Protein AF-A0A1H7APY5-F1 (afdb_monomer)

Secondary structure (DSSP, 8-state):
-EEEEEEEEEEESS-HHHHHHHHH-TTTHHHH-TTEEEEEEEE-SSS-TT-EEEEEEEETTEEEEEEEEEEEEETTTEEEEEEEETTEEEEEEEEEEEETTEEEEEEEEEEEESS--HHHHHHHHHHHHHHHHHHHHHHHHHHHHHHHHHH-----

pLDDT: mean 92.63, std 9.64, range [36.88, 98.88]

Solvent-accessible surface area (backbone atoms only — not comparable to full-atom values): 8312 Å² total; per-residue (Å²): 100,53,69,53,72,43,69,28,68,46,80,28,74,28,53,44,64,49,48,37,49,61,79,47,36,63,91,51,36,44,80,50,28,81,48,35,73,43,72,44,83,73,39,78,70,90,75,45,66,66,23,28,32,38,40,30,32,59,55,96,92,39,80,50,74,45,53,35,32,31,71,43,72,46,86,61,38,34,39,32,38,35,34,64,57,97,72,28,42,34,41,41,35,43,40,46,42,79,49,97,79,19,18,37,41,34,40,43,37,35,43,40,23,66,81,61,52,75,67,54,52,52,49,43,74,76,42,41,69,61,50,49,54,50,52,32,47,52,50,38,52,44,50,55,28,51,34,53,58,39,53,54,70,80,80,129

Nearest PDB structures (foldseek):
  2rez-assembly1_A  TM=8.154E-01  e=1.401E-09  Streptomyces glaucescens
  2res-assembly1_A  TM=8.331E-01  e=1.258E-08  Streptomyces glaucescens
  3tvr-assembly1_A  TM=7.370E-01  e=1.692E-08  Streptomyces coelicolor
  3tl1-assembly2_B  TM=7.335E-01  e=1.349E-07  Streptomyces coelicolor
  2kf2-assembly1_A  TM=7.412E-01  e=7.102E-07  Streptomyces coelicolor A3(2)

Radius of gyration: 15.99 Å; Cα contacts (8 Å, |Δi|>4): 310; chains: 1; bounding box: 38×30×41 Å

Structure (mmCIF, N/CA/C/O backbone):
data_AF-A0A1H7APY5-F1
#
_entry.id   AF-A0A1H7APY5-F1
#
loop_
_atom_site.group_PDB
_atom_site.id
_atom_site.type_symbol
_atom_site.label_atom_id
_atom_site.label_alt_id
_atom_site.label_comp_id
_atom_site.label_asym_id
_atom_site.label_entity_id
_atom_site.label_seq_id
_atom_site.pdbx_PDB_ins_code
_atom_site.Cartn_x
_atom_site.Cartn_y
_atom_site.Cartn_z
_atom_site.occupancy
_atom_site.B_iso_or_equiv
_atom_site.auth_seq_id
_atom_site.auth_comp_id
_atom_site.auth_asym_id
_atom_site.auth_atom_id
_atom_site.pdbx_PDB_model_num
ATOM 1 N N . MET A 1 1 ? 11.100 -14.121 -18.302 1.00 70.75 1 MET A N 1
ATOM 2 C CA . MET A 1 1 ? 10.363 -13.583 -17.157 1.00 70.75 1 MET A CA 1
ATOM 3 C C . MET A 1 1 ? 11.184 -13.749 -15.893 1.00 70.75 1 MET A C 1
ATOM 5 O O . MET A 1 1 ? 11.767 -14.810 -15.687 1.00 70.75 1 MET A O 1
ATOM 9 N N . VAL A 1 2 ? 11.287 -12.687 -15.107 1.00 81.69 2 VAL A N 1
ATOM 10 C CA . VAL A 1 2 ? 11.700 -12.727 -13.699 1.00 81.69 2 VAL A CA 1
ATOM 11 C C . VAL A 1 2 ? 10.634 -11.982 -12.916 1.00 81.69 2 VAL A C 1
ATOM 13 O O . VAL A 1 2 ? 10.023 -11.064 -13.457 1.00 81.69 2 VAL A O 1
ATOM 16 N N . GLY A 1 3 ? 10.401 -12.376 -11.674 1.00 82.75 3 GLY A N 1
ATOM 17 C CA . GLY A 1 3 ? 9.423 -11.700 -10.845 1.00 82.75 3 GLY A CA 1
ATOM 18 C C . GLY A 1 3 ? 9.452 -12.199 -9.416 1.00 82.75 3 GLY A C 1
ATOM 19 O O . GLY A 1 3 ? 10.043 -13.242 -9.115 1.00 82.75 3 GLY A O 1
ATOM 20 N N . HIS A 1 4 ? 8.819 -11.430 -8.547 1.00 86.75 4 HIS A N 1
ATOM 21 C CA . HIS A 1 4 ? 8.525 -11.835 -7.184 1.00 86.75 4 HIS A CA 1
ATOM 22 C C . HIS A 1 4 ? 7.175 -11.332 -6.753 1.00 86.75 4 HIS A C 1
ATOM 24 O O . HIS A 1 4 ? 6.730 -10.276 -7.190 1.00 86.75 4 HIS A O 1
ATOM 30 N N . SER A 1 5 ? 6.611 -12.060 -5.803 1.00 92.62 5 SER A N 1
ATOM 31 C CA . SER A 1 5 ? 5.542 -11.576 -4.961 1.00 92.62 5 SER A CA 1
ATOM 32 C C . SER A 1 5 ? 5.985 -11.546 -3.505 1.00 92.62 5 SER A C 1
ATOM 34 O O . SER A 1 5 ? 6.829 -12.334 -3.061 1.00 92.62 5 SER A O 1
ATOM 36 N N . VAL A 1 6 ? 5.432 -10.602 -2.758 1.00 95.56 6 VAL A N 1
ATOM 37 C CA . VAL A 1 6 ? 5.562 -10.514 -1.308 1.00 95.56 6 VAL A CA 1
ATOM 38 C C . VAL A 1 6 ? 4.195 -10.238 -0.705 1.00 95.56 6 VAL A C 1
ATOM 40 O O . VAL A 1 6 ? 3.358 -9.575 -1.307 1.00 95.56 6 VAL A O 1
ATOM 43 N N . ARG A 1 7 ? 4.003 -10.744 0.511 1.00 97.25 7 ARG A N 1
ATOM 44 C CA . ARG A 1 7 ? 2.802 -10.530 1.309 1.00 97.25 7 ARG A CA 1
ATOM 45 C C . ARG A 1 7 ? 3.174 -9.924 2.654 1.00 97.25 7 ARG A C 1
ATOM 47 O O . ARG A 1 7 ? 4.076 -10.436 3.340 1.00 97.25 7 ARG A O 1
ATOM 54 N N . ALA A 1 8 ? 2.455 -8.879 3.030 1.00 98.31 8 ALA A N 1
ATOM 55 C CA . ALA A 1 8 ? 2.422 -8.316 4.370 1.00 98.31 8 ALA A CA 1
ATOM 56 C C . ALA A 1 8 ? 0.975 -8.310 4.877 1.00 98.31 8 ALA A C 1
ATOM 58 O O . ALA A 1 8 ? 0.033 -8.275 4.092 1.00 98.31 8 ALA A O 1
ATOM 59 N N . GLU A 1 9 ? 0.798 -8.389 6.188 1.00 98.50 9 GLU A N 1
ATOM 60 C CA . GLU A 1 9 ? -0.521 -8.349 6.811 1.00 98.50 9 GLU A CA 1
ATOM 61 C C . GLU A 1 9 ? -0.425 -7.732 8.200 1.00 98.50 9 GLU A C 1
ATOM 63 O O . GLU A 1 9 ? 0.628 -7.809 8.844 1.00 98.50 9 GLU A O 1
ATOM 68 N N . ARG A 1 10 ? -1.525 -7.128 8.646 1.00 98.50 10 ARG A N 1
ATOM 69 C CA . ARG A 1 10 ? -1.644 -6.485 9.951 1.00 98.50 10 ARG A CA 1
ATOM 70 C C . ARG A 1 10 ? -3.087 -6.569 10.442 1.00 98.50 10 ARG A C 1
ATOM 72 O O . ARG A 1 10 ? -4.017 -6.449 9.655 1.00 98.50 10 ARG A O 1
ATOM 79 N N . GLU A 1 11 ? -3.262 -6.772 11.740 1.00 98.56 11 GLU A N 1
ATOM 80 C CA . GLU A 1 11 ? -4.544 -6.563 12.421 1.00 98.56 11 GLU A CA 1
ATOM 81 C C . GLU A 1 11 ? -4.576 -5.138 12.970 1.00 98.56 11 GLU A C 1
ATOM 83 O O . GLU A 1 11 ? -3.597 -4.698 13.582 1.00 98.56 11 GLU A O 1
ATOM 88 N N . ILE A 1 12 ? -5.678 -4.442 12.715 1.00 98.50 12 ILE A N 1
ATOM 89 C CA . ILE A 1 12 ? -5.912 -3.041 13.049 1.00 98.50 12 ILE A CA 1
ATOM 90 C C . ILE A 1 12 ? -7.140 -2.978 13.951 1.00 98.50 12 ILE A C 1
ATOM 92 O O . ILE A 1 12 ? -8.186 -3.527 13.597 1.00 98.50 12 ILE A O 1
ATOM 96 N N . ALA A 1 13 ? -7.031 -2.296 15.088 1.00 97.88 13 ALA A N 1
ATOM 97 C CA . ALA A 1 13 ? -8.132 -2.099 16.032 1.00 97.88 13 ALA A CA 1
ATOM 98 C C . ALA A 1 13 ? -9.093 -0.982 15.570 1.00 97.88 13 ALA A C 1
ATOM 100 O O . ALA A 1 13 ? -9.328 -0.011 16.285 1.00 97.88 13 ALA A O 1
ATOM 101 N N . ALA A 1 14 ? -9.615 -1.111 14.348 1.00 97.62 14 ALA A N 1
ATOM 102 C CA . ALA A 1 14 ? -10.587 -0.208 13.740 1.00 97.62 14 ALA A CA 1
ATOM 103 C C . ALA A 1 14 ? -11.528 -0.976 12.797 1.00 97.62 14 ALA A C 1
ATOM 105 O O . ALA A 1 14 ? -11.158 -2.020 12.241 1.00 97.62 14 ALA A O 1
ATOM 106 N N . ASP A 1 15 ? -12.733 -0.440 12.605 1.00 97.56 15 ASP A N 1
ATOM 107 C CA . ASP A 1 15 ? -13.731 -0.999 11.691 1.00 97.56 15 ASP A CA 1
ATOM 108 C C . ASP A 1 15 ? -13.249 -0.962 10.233 1.00 97.56 15 ASP A C 1
ATOM 110 O O . ASP A 1 15 ? -12.406 -0.144 9.844 1.00 97.56 15 ASP A O 1
ATOM 114 N N . VAL A 1 16 ? -13.791 -1.862 9.410 1.00 98.19 16 VAL A N 1
ATOM 115 C CA . VAL A 1 16 ? -13.329 -2.059 8.029 1.00 98.19 16 VAL A CA 1
ATOM 116 C C . VAL A 1 16 ? -13.529 -0.811 7.174 1.00 98.19 16 VAL A C 1
ATOM 118 O O . VAL A 1 16 ? -12.682 -0.502 6.339 1.00 98.19 16 VAL A O 1
ATOM 121 N N . GLU A 1 17 ? -14.592 -0.049 7.426 1.00 98.00 17 GLU A N 1
ATOM 122 C CA . GLU A 1 17 ? -14.877 1.222 6.766 1.00 98.00 17 GLU A CA 1
ATOM 123 C C . GLU A 1 17 ? -13.786 2.256 7.057 1.00 98.00 17 GLU A C 1
ATOM 125 O O . GLU A 1 17 ? -13.306 2.917 6.138 1.00 98.00 17 GLU A O 1
ATOM 130 N N . ARG A 1 18 ? -13.316 2.338 8.307 1.00 97.81 18 ARG A N 1
ATOM 131 C CA . ARG A 1 18 ? -12.259 3.279 8.690 1.00 97.81 18 ARG A CA 1
ATOM 132 C C . ARG A 1 18 ? -10.927 2.915 8.044 1.00 97.81 18 ARG A C 1
ATOM 134 O O . ARG A 1 18 ? -10.223 3.785 7.537 1.00 97.81 18 ARG A O 1
ATOM 141 N N . VAL A 1 19 ? -10.575 1.629 8.041 1.00 98.50 19 VAL A N 1
ATOM 142 C CA . VAL A 1 19 ? -9.356 1.160 7.364 1.00 98.50 19 VAL A CA 1
ATOM 143 C C . VAL A 1 19 ? -9.446 1.422 5.861 1.00 98.50 19 VAL A C 1
ATOM 145 O O . VAL A 1 19 ? -8.469 1.868 5.262 1.00 98.50 19 VAL A O 1
ATOM 148 N N . TRP A 1 20 ? -10.616 1.191 5.262 1.00 98.62 20 TRP A N 1
ATOM 149 C CA . TRP A 1 20 ? -10.876 1.458 3.851 1.00 98.62 20 TRP A CA 1
ATOM 150 C C . TRP A 1 20 ? -10.679 2.930 3.482 1.00 98.62 20 TRP A C 1
ATOM 152 O O . TRP A 1 20 ? -9.980 3.222 2.512 1.00 98.62 20 TRP A O 1
ATOM 162 N N . GLU A 1 21 ? -11.241 3.853 4.264 1.00 98.12 21 GLU A N 1
ATOM 163 C CA . GLU A 1 21 ? -11.044 5.296 4.081 1.00 98.12 21 GLU A CA 1
ATOM 164 C C . GLU A 1 21 ? -9.557 5.658 4.076 1.00 98.12 21 GLU A C 1
ATOM 166 O O . GLU A 1 21 ? -9.084 6.294 3.140 1.00 98.12 21 GLU A O 1
ATOM 171 N N . VAL A 1 22 ? -8.792 5.180 5.064 1.00 98.19 22 VAL A N 1
ATOM 172 C CA . VAL A 1 22 ? -7.356 5.490 5.173 1.00 98.19 22 VAL A CA 1
ATOM 173 C C . VAL A 1 22 ? -6.564 5.005 3.956 1.00 98.19 22 VAL A C 1
ATOM 175 O O . VAL A 1 22 ? -5.693 5.724 3.476 1.00 98.19 22 VAL A O 1
ATOM 178 N N . ILE A 1 23 ? -6.832 3.798 3.446 1.00 98.06 23 ILE A N 1
ATOM 179 C CA . ILE A 1 23 ? -6.054 3.248 2.319 1.00 98.06 23 ILE A CA 1
ATOM 180 C C . ILE A 1 23 ? -6.495 3.773 0.947 1.00 98.06 23 ILE A C 1
ATOM 182 O O . ILE A 1 23 ? -5.785 3.556 -0.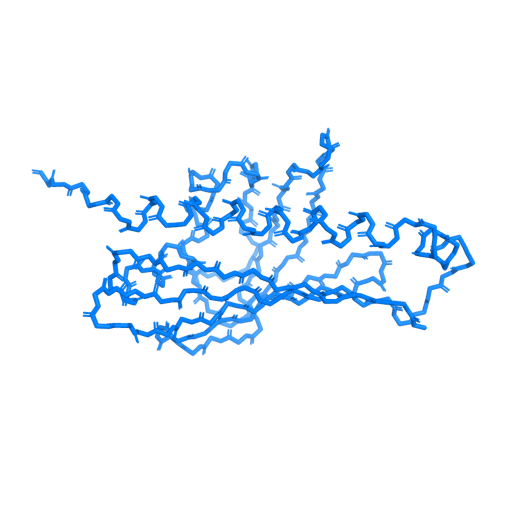036 1.00 98.06 23 ILE A O 1
ATOM 186 N N . THR A 1 24 ? -7.661 4.417 0.863 1.00 98.31 24 THR A N 1
ATOM 187 C CA . THR A 1 24 ? -8.205 4.971 -0.388 1.00 98.31 24 THR A CA 1
ATOM 188 C C . THR A 1 24 ? -8.147 6.497 -0.455 1.00 98.31 24 THR A C 1
ATOM 190 O O . THR A 1 24 ? -8.328 7.064 -1.533 1.00 98.31 24 THR A O 1
ATOM 193 N N . ASP A 1 25 ? -7.809 7.177 0.642 1.00 97.00 25 ASP A N 1
ATOM 194 C CA . ASP A 1 25 ? -7.548 8.615 0.656 1.00 97.00 25 ASP A CA 1
ATOM 195 C C . ASP A 1 25 ? -6.154 8.937 0.087 1.00 97.00 25 ASP A C 1
ATOM 197 O O . ASP A 1 25 ? -5.152 9.053 0.797 1.00 97.00 25 ASP A O 1
ATOM 201 N N . LEU A 1 26 ? -6.089 9.076 -1.240 1.00 95.62 26 LEU A N 1
ATOM 202 C CA . LEU A 1 26 ? -4.857 9.438 -1.951 1.00 95.62 26 LEU A CA 1
ATOM 203 C C . LEU A 1 26 ? -4.335 10.824 -1.562 1.00 95.62 26 LEU A C 1
ATOM 205 O O . LEU A 1 26 ? -3.126 11.047 -1.612 1.00 95.62 26 LEU A O 1
ATOM 209 N N . ASP A 1 27 ? -5.224 11.751 -1.203 1.00 92.12 27 ASP A N 1
ATOM 210 C CA . ASP A 1 27 ? -4.847 13.139 -0.937 1.00 92.12 27 ASP A CA 1
ATOM 211 C C . ASP A 1 27 ? -4.190 13.266 0.449 1.00 92.12 27 ASP A C 1
ATOM 213 O O . ASP A 1 27 ? -3.348 14.142 0.658 1.00 92.12 27 ASP A O 1
ATOM 217 N N . TYR A 1 28 ? -4.503 12.344 1.365 1.00 94.00 28 TYR A N 1
ATOM 218 C CA . TYR A 1 28 ? -3.889 12.241 2.689 1.00 94.00 28 TYR A CA 1
ATOM 219 C C . TYR A 1 28 ? -2.786 11.167 2.790 1.00 94.00 28 TYR A C 1
ATOM 221 O O . TYR A 1 28 ? -2.089 11.065 3.803 1.00 94.00 28 TYR A O 1
ATOM 229 N N . ALA A 1 29 ? -2.551 10.385 1.731 1.00 95.31 29 ALA A N 1
ATOM 230 C CA . ALA A 1 29 ? -1.626 9.249 1.758 1.00 95.31 29 ALA A CA 1
ATOM 231 C C . ALA A 1 29 ? -0.186 9.609 2.188 1.00 95.31 29 ALA A C 1
ATOM 233 O O . ALA A 1 29 ? 0.444 8.830 2.907 1.00 95.31 29 ALA A O 1
ATOM 234 N N . SER A 1 30 ? 0.341 10.781 1.802 1.00 95.25 30 SER A N 1
ATOM 235 C CA . SER A 1 30 ? 1.692 11.230 2.196 1.00 95.25 30 SER A CA 1
ATOM 236 C C . SER A 1 30 ? 1.807 11.678 3.657 1.00 95.25 30 SER A C 1
ATOM 238 O O . SER A 1 30 ? 2.907 11.696 4.206 1.00 95.25 30 SER A O 1
ATOM 240 N N . GLU A 1 31 ? 0.690 12.038 4.291 1.00 95.31 31 GLU A N 1
ATOM 241 C CA . GLU A 1 31 ? 0.632 12.351 5.726 1.00 95.31 31 GLU A CA 1
ATOM 242 C C . GLU A 1 31 ? 0.571 11.053 6.552 1.00 95.31 31 GLU A C 1
ATOM 244 O O . GLU A 1 31 ? 1.156 10.961 7.633 1.00 95.31 31 GLU A O 1
ATOM 249 N N . VAL A 1 32 ? -0.083 10.013 6.015 1.00 96.69 32 VAL A N 1
ATOM 250 C CA . VAL A 1 32 ? -0.210 8.699 6.668 1.00 96.69 32 VAL A CA 1
ATOM 251 C C . VAL A 1 32 ? 1.067 7.876 6.539 1.00 96.69 32 VAL A C 1
ATOM 253 O O . VAL A 1 32 ? 1.566 7.360 7.539 1.00 96.69 32 VAL A O 1
ATOM 256 N N . ILE A 1 33 ? 1.596 7.724 5.322 1.00 97.06 33 ILE A N 1
ATOM 257 C CA . ILE A 1 33 ? 2.719 6.833 5.010 1.00 97.06 33 ILE A CA 1
ATOM 258 C C . ILE A 1 33 ? 3.971 7.678 4.733 1.00 97.06 33 ILE A C 1
ATOM 260 O O . ILE A 1 33 ? 4.134 8.179 3.622 1.00 97.06 33 ILE A O 1
ATOM 264 N N . PRO A 1 34 ? 4.941 7.771 5.666 1.00 95.44 34 PRO A N 1
ATOM 265 C CA . PRO A 1 34 ? 6.100 8.662 5.519 1.00 95.44 34 PRO A CA 1
ATOM 266 C C . PRO A 1 34 ? 7.038 8.318 4.355 1.00 95.44 34 PRO A C 1
ATOM 268 O O . PRO A 1 34 ? 7.902 9.113 3.984 1.00 95.44 34 PRO A O 1
ATOM 271 N N . ALA A 1 35 ? 6.937 7.099 3.819 1.00 95.38 35 ALA A N 1
ATOM 272 C CA . ALA A 1 35 ? 7.684 6.690 2.638 1.00 95.38 35 ALA A CA 1
ATOM 273 C C . ALA A 1 35 ? 7.129 7.317 1.347 1.00 95.38 35 ALA A C 1
ATOM 275 O O . ALA A 1 35 ? 7.878 7.399 0.372 1.00 95.38 35 ALA A O 1
ATOM 276 N N . ILE A 1 36 ? 5.867 7.759 1.339 1.00 96.88 36 ILE A N 1
ATOM 277 C CA . ILE A 1 36 ? 5.239 8.506 0.248 1.00 96.88 36 ILE A CA 1
ATOM 278 C C . ILE A 1 36 ? 5.578 9.981 0.442 1.00 96.88 36 ILE A C 1
ATOM 280 O O . ILE A 1 36 ? 5.120 10.627 1.377 1.00 96.88 36 ILE A O 1
ATOM 284 N N . LEU A 1 37 ? 6.410 10.519 -0.443 1.00 96.75 37 LEU A N 1
ATOM 285 C CA . LEU A 1 37 ? 6.869 11.904 -0.364 1.00 96.75 37 LEU A CA 1
ATOM 286 C C . LEU A 1 37 ? 5.917 12.871 -1.064 1.00 96.75 37 LEU A C 1
ATOM 288 O O . LEU A 1 37 ? 5.833 14.035 -0.682 1.00 96.75 37 LEU A O 1
ATOM 292 N N . HIS A 1 38 ? 5.260 12.414 -2.131 1.00 96.31 38 HIS A N 1
ATOM 293 C CA . HIS A 1 38 ? 4.375 13.254 -2.924 1.00 96.31 38 HIS A CA 1
ATOM 294 C C . HIS A 1 38 ? 3.387 12.417 -3.736 1.00 96.31 38 HIS A C 1
ATOM 296 O O . HIS A 1 38 ? 3.782 11.416 -4.339 1.00 96.31 38 HIS A O 1
ATOM 302 N N . ILE A 1 39 ? 2.138 12.881 -3.791 1.00 97.31 39 ILE A N 1
ATOM 303 C CA . ILE A 1 39 ? 1.083 12.382 -4.671 1.00 97.31 39 ILE A CA 1
ATOM 304 C C . ILE A 1 39 ? 0.667 13.520 -5.604 1.00 97.31 39 ILE A C 1
ATOM 306 O O . ILE A 1 39 ? 0.333 14.617 -5.157 1.00 97.31 39 ILE A O 1
ATOM 310 N N . GLU A 1 40 ? 0.675 13.249 -6.904 1.00 97.00 40 GLU A N 1
ATOM 311 C CA . GLU A 1 40 ? 0.180 14.148 -7.944 1.00 97.00 40 GLU A CA 1
ATOM 312 C C . GLU A 1 40 ? -0.965 13.458 -8.685 1.00 97.00 40 GLU A C 1
ATOM 314 O O . GLU A 1 40 ? -0.755 12.492 -9.420 1.00 97.00 40 GLU A O 1
ATOM 319 N N . ARG A 1 41 ? -2.189 13.951 -8.514 1.00 97.25 41 ARG A N 1
ATOM 320 C CA . ARG A 1 41 ? -3.363 13.428 -9.218 1.00 97.25 41 ARG A CA 1
ATOM 321 C C . ARG A 1 41 ? -3.276 13.760 -10.709 1.00 97.25 41 ARG A C 1
ATOM 323 O O . ARG A 1 41 ? -3.068 14.915 -11.076 1.00 97.25 41 ARG A O 1
ATOM 330 N N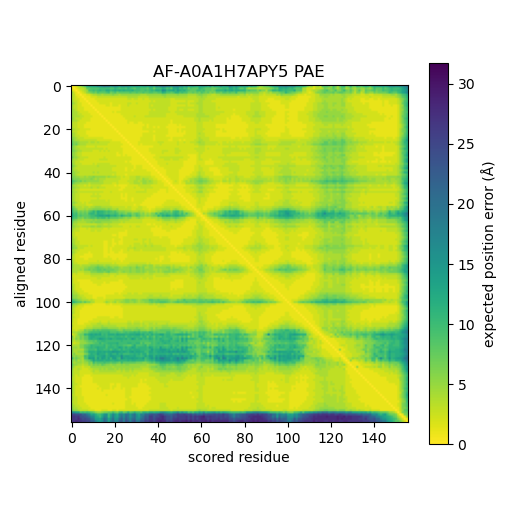 . LEU A 1 42 ? -3.433 12.749 -11.561 1.00 97.50 42 LEU A N 1
ATOM 331 C CA . LEU A 1 42 ? -3.337 12.891 -13.019 1.00 97.50 42 LEU A CA 1
ATOM 332 C C . LEU A 1 42 ? -4.704 12.808 -13.693 1.00 97.50 42 LEU A C 1
ATOM 334 O O . LEU A 1 42 ? -4.971 13.557 -14.630 1.00 97.50 42 LEU A O 1
ATOM 338 N N . GLU A 1 43 ? -5.559 11.897 -13.228 1.00 97.12 43 GLU A N 1
ATOM 339 C CA . GLU A 1 43 ? -6.876 11.648 -13.812 1.00 97.12 43 GLU A CA 1
ATOM 340 C C . GLU A 1 43 ? -7.854 11.122 -12.755 1.00 97.12 43 GLU A C 1
ATOM 342 O O . GLU A 1 43 ? -7.488 10.289 -11.923 1.00 97.12 43 GLU A O 1
ATOM 347 N N . GLY A 1 44 ? -9.105 11.585 -12.822 1.00 95.38 44 GLY A N 1
ATOM 348 C CA . GLY A 1 44 ? -10.192 11.178 -11.928 1.00 95.38 44 GLY A CA 1
ATOM 349 C C . GLY A 1 44 ? -10.160 11.843 -10.547 1.00 95.38 44 GLY A C 1
ATOM 350 O O . GLY A 1 44 ? -9.163 12.437 -10.140 1.00 95.38 44 GLY A O 1
ATOM 351 N N . GLU A 1 45 ? -11.273 11.743 -9.825 1.00 92.00 45 GLU A N 1
ATOM 352 C CA . GLU A 1 45 ? -11.460 12.278 -8.470 1.00 92.00 45 GLU A CA 1
ATOM 353 C C . GLU A 1 45 ? -11.676 11.134 -7.472 1.00 92.00 45 GLU A C 1
ATOM 355 O O . GLU A 1 45 ? -12.055 10.029 -7.860 1.00 92.00 45 GLU A O 1
ATOM 360 N N . GLY A 1 46 ? -11.414 11.385 -6.186 1.00 94.31 46 GLY A N 1
ATOM 361 C CA . GLY A 1 46 ? -11.562 10.374 -5.137 1.00 94.31 46 GLY A CA 1
ATOM 362 C C . GLY A 1 46 ? -10.712 9.127 -5.400 1.00 94.31 46 GL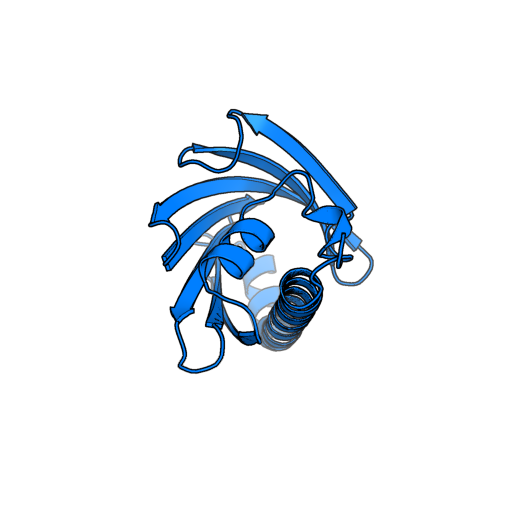Y A C 1
ATOM 363 O O . GLY A 1 46 ? -9.523 9.237 -5.724 1.00 94.31 46 GLY A O 1
ATOM 364 N N . TYR A 1 47 ? -11.340 7.956 -5.264 1.00 97.75 47 TYR A N 1
ATOM 365 C CA . TYR A 1 47 ? -10.729 6.645 -5.465 1.00 97.75 47 TYR A CA 1
ATOM 366 C C . TYR A 1 47 ? -11.707 5.693 -6.171 1.00 97.75 47 TYR A C 1
ATOM 368 O O . TYR A 1 47 ? -12.479 4.971 -5.542 1.00 97.75 47 TYR A O 1
ATOM 376 N N . GLU A 1 48 ? -11.682 5.699 -7.500 1.00 97.12 48 GLU A N 1
ATOM 377 C CA . GLU A 1 48 ? -12.503 4.834 -8.351 1.00 97.12 48 GLU A CA 1
ATOM 378 C C . GLU A 1 48 ? -11.642 4.149 -9.417 1.00 97.12 48 GLU A C 1
ATOM 380 O O . GLU A 1 48 ? -10.506 4.551 -9.677 1.00 97.12 48 GLU A O 1
ATOM 385 N N . VAL A 1 49 ? -12.182 3.109 -10.059 1.00 98.44 49 VAL A N 1
ATOM 386 C CA . VAL A 1 49 ? -11.505 2.419 -11.167 1.00 98.44 49 VAL A CA 1
ATOM 387 C C . VAL A 1 49 ? -11.132 3.419 -12.262 1.00 98.44 49 VAL A C 1
ATOM 389 O O . VAL A 1 49 ? -11.975 4.168 -12.749 1.00 98.44 49 VAL A O 1
ATOM 392 N N . GLY A 1 50 ? -9.865 3.395 -12.674 1.00 97.88 50 GLY A N 1
ATOM 393 C CA . GLY A 1 50 ? -9.324 4.305 -13.680 1.00 97.88 50 GLY A CA 1
ATOM 394 C C . GLY A 1 50 ? -8.761 5.616 -13.129 1.00 97.88 50 GLY A C 1
ATOM 395 O O . GLY A 1 50 ? -8.133 6.331 -13.902 1.00 97.88 50 GLY A O 1
ATOM 396 N N . VAL A 1 51 ? -8.904 5.923 -11.831 1.00 98.44 51 VAL A N 1
ATOM 397 C CA . VAL A 1 51 ? -8.161 7.033 -11.202 1.00 98.44 51 VAL A CA 1
ATOM 398 C C . VAL A 1 51 ? -6.660 6.787 -11.353 1.00 98.44 51 VAL A C 1
ATOM 400 O O . VAL A 1 51 ? -6.187 5.674 -11.101 1.00 98.44 51 VAL A O 1
ATOM 403 N N . ARG A 1 52 ? -5.913 7.826 -11.750 1.00 98.44 52 ARG A N 1
ATOM 404 C CA . ARG A 1 52 ? -4.460 7.783 -11.981 1.00 98.44 52 ARG A CA 1
ATOM 405 C C . ARG A 1 52 ? -3.748 8.861 -11.187 1.00 98.44 52 ARG A C 1
ATOM 407 O O . ARG A 1 52 ? -4.186 10.013 -11.149 1.00 98.44 52 ARG A O 1
ATOM 414 N N . TRP A 1 53 ? -2.596 8.512 -10.637 1.00 98.31 53 TRP A N 1
ATOM 415 C CA . TRP A 1 53 ? -1.728 9.451 -9.940 1.00 98.31 53 TRP A CA 1
ATOM 416 C C . TRP A 1 53 ? -0.259 9.126 -10.179 1.00 98.31 53 TRP A C 1
ATOM 418 O O . TRP A 1 53 ? 0.109 8.019 -10.570 1.00 98.31 53 TRP A O 1
ATOM 428 N N . ARG A 1 54 ? 0.590 10.119 -9.948 1.00 97.88 54 ARG A N 1
ATOM 429 C CA . ARG A 1 54 ? 2.032 9.963 -9.824 1.00 97.88 54 ARG A CA 1
ATOM 430 C C . ARG A 1 54 ? 2.381 9.926 -8.346 1.00 97.88 54 ARG A C 1
ATOM 432 O O . ARG A 1 54 ? 2.055 10.853 -7.611 1.00 97.88 54 ARG A O 1
ATOM 439 N N . GLU A 1 55 ? 3.058 8.872 -7.924 1.00 97.44 55 GLU A N 1
ATOM 440 C CA . GLU A 1 55 ? 3.509 8.693 -6.550 1.00 97.44 55 GLU A CA 1
ATOM 441 C C . GLU A 1 55 ? 5.030 8.731 -6.501 1.00 97.44 55 GLU A C 1
ATOM 443 O O . GLU A 1 55 ? 5.701 7.959 -7.184 1.00 97.44 55 GLU A O 1
ATOM 448 N N . THR A 1 56 ? 5.584 9.631 -5.691 1.00 95.94 56 THR A N 1
ATOM 449 C CA . THR A 1 56 ? 7.020 9.659 -5.399 1.00 95.94 56 THR A CA 1
ATOM 450 C C . THR A 1 56 ? 7.266 9.030 -4.042 1.00 95.94 56 THR A C 1
ATOM 452 O O . THR A 1 56 ? 6.791 9.539 -3.028 1.00 95.94 56 THR A O 1
ATOM 455 N N . ARG A 1 57 ? 8.047 7.948 -4.009 1.00 94.94 57 ARG A N 1
ATOM 456 C CA . ARG A 1 57 ? 8.395 7.226 -2.783 1.00 94.94 57 ARG A CA 1
ATOM 457 C C . ARG A 1 57 ? 9.886 7.258 -2.500 1.00 94.94 57 ARG A C 1
ATOM 459 O O . ARG A 1 57 ? 10.711 7.213 -3.412 1.00 94.94 57 ARG A O 1
ATOM 466 N N . LYS A 1 58 ? 10.242 7.220 -1.217 1.00 91.44 58 LYS A N 1
ATOM 467 C CA . LYS A 1 58 ? 11.619 7.010 -0.766 1.00 91.44 58 LYS A CA 1
ATOM 468 C C . LYS A 1 58 ? 11.901 5.527 -0.532 1.00 91.44 58 LYS A C 1
ATOM 470 O O . LYS A 1 58 ? 11.510 4.961 0.484 1.00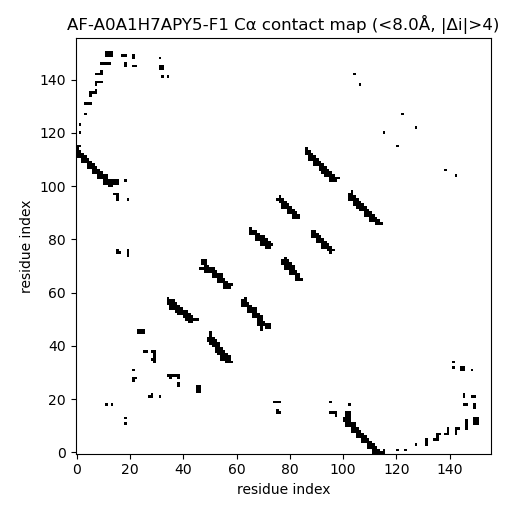 91.44 58 LYS A O 1
ATOM 475 N N . MET A 1 59 ? 12.676 4.917 -1.422 1.00 81.00 59 MET A N 1
ATOM 476 C CA . MET A 1 59 ? 13.098 3.517 -1.355 1.00 81.00 59 MET A CA 1
ATOM 477 C C . MET A 1 59 ? 14.622 3.419 -1.234 1.00 81.00 59 MET A C 1
ATOM 479 O O . MET A 1 59 ? 15.366 3.913 -2.077 1.00 81.00 59 MET A O 1
ATOM 483 N N . TRP A 1 60 ? 15.118 2.792 -0.161 1.00 74.25 60 TRP A N 1
ATOM 484 C CA . TRP A 1 60 ? 16.561 2.625 0.106 1.00 74.25 60 TRP A CA 1
ATOM 485 C C . TRP A 1 60 ? 17.387 3.922 -0.001 1.00 74.25 60 TRP A C 1
ATOM 487 O O . TRP A 1 60 ? 18.518 3.922 -0.484 1.00 74.25 60 TRP A O 1
ATOM 497 N N . GLY A 1 61 ? 16.817 5.043 0.451 1.00 80.12 61 GLY A N 1
ATOM 498 C CA . GLY A 1 61 ? 17.471 6.354 0.397 1.00 80.12 61 GLY A CA 1
ATOM 499 C C . GLY A 1 61 ? 17.465 7.017 -0.983 1.00 80.12 61 GLY A C 1
ATOM 500 O O . GLY A 1 61 ? 18.078 8.070 -1.134 1.00 80.12 61 GLY A O 1
ATOM 501 N N . ARG A 1 62 ? 16.776 6.430 -1.965 1.00 85.94 62 ARG A N 1
ATOM 502 C CA . ARG A 1 62 ? 16.542 6.997 -3.295 1.00 85.94 62 ARG A CA 1
ATOM 503 C C . ARG A 1 62 ? 15.072 7.344 -3.448 1.00 85.94 62 ARG A C 1
ATOM 505 O O . ARG A 1 62 ? 14.223 6.694 -2.849 1.00 85.94 62 ARG A O 1
ATOM 512 N N . GLU A 1 63 ? 14.795 8.357 -4.246 1.00 93.00 63 GLU A N 1
ATOM 513 C CA . GLU A 1 63 ? 13.436 8.706 -4.641 1.00 93.00 63 GLU A CA 1
ATOM 514 C C . GLU A 1 63 ? 13.139 8.025 -5.973 1.00 93.00 63 GLU A C 1
ATOM 516 O O . GLU A 1 63 ? 13.954 8.081 -6.898 1.00 93.00 63 GLU A O 1
ATOM 521 N N . GLU A 1 64 ? 12.004 7.344 -6.047 1.00 90.75 64 GLU A N 1
ATOM 522 C CA . GLU A 1 64 ? 11.472 6.771 -7.279 1.00 90.75 64 GLU A CA 1
ATOM 523 C C . GLU A 1 64 ? 10.046 7.288 -7.448 1.00 90.75 64 GLU A C 1
ATOM 525 O O . GLU A 1 64 ? 9.271 7.316 -6.490 1.00 90.75 64 GLU A O 1
ATOM 530 N N . THR A 1 65 ? 9.721 7.711 -8.665 1.00 94.56 65 THR A N 1
ATOM 531 C CA . THR A 1 65 ? 8.387 8.183 -9.027 1.00 94.56 65 THR A CA 1
ATOM 532 C C . THR A 1 65 ? 7.771 7.196 -10.001 1.00 94.56 65 THR A C 1
ATOM 534 O O . THR A 1 65 ? 8.363 6.910 -11.045 1.00 94.56 65 THR A O 1
ATOM 537 N N . GLU A 1 66 ? 6.587 6.697 -9.671 1.00 95.19 66 GLU A N 1
ATOM 538 C CA . GLU A 1 66 ? 5.831 5.770 -10.507 1.00 95.19 66 GLU A CA 1
ATOM 539 C C . GLU A 1 66 ? 4.437 6.328 -10.785 1.00 95.19 66 GLU A C 1
ATOM 541 O O . GLU A 1 66 ? 3.825 6.983 -9.943 1.00 95.19 66 GLU A O 1
ATOM 546 N N . GLU A 1 67 ? 3.953 6.104 -12.004 1.00 97.56 67 GLU A N 1
ATOM 547 C CA . GLU A 1 67 ? 2.559 6.363 -12.336 1.00 97.56 67 GLU A CA 1
ATOM 548 C C . GLU A 1 67 ? 1.739 5.121 -11.999 1.00 97.56 67 GLU A C 1
ATOM 550 O O . GLU A 1 67 ? 2.067 4.013 -12.430 1.00 97.56 67 GLU A O 1
ATOM 555 N N . MET A 1 68 ? 0.687 5.326 -11.217 1.00 98.25 68 MET A N 1
ATOM 556 C CA . MET A 1 68 ? -0.156 4.283 -10.660 1.00 98.25 68 MET A CA 1
ATOM 557 C C . MET A 1 68 ? -1.608 4.519 -11.065 1.00 98.25 68 MET A C 1
ATOM 559 O O . MET A 1 68 ? -2.020 5.656 -11.314 1.00 98.25 68 MET A O 1
ATOM 563 N N . TRP A 1 69 ? -2.389 3.445 -11.141 1.00 98.56 69 TRP A N 1
ATOM 564 C CA . TRP A 1 69 ? -3.820 3.530 -11.404 1.00 98.56 69 TRP A CA 1
ATOM 565 C C . TRP A 1 69 ? -4.613 2.452 -10.681 1.00 98.56 69 TRP A C 1
ATOM 567 O O . TRP A 1 69 ? -4.142 1.328 -10.484 1.00 98.56 69 TRP A O 1
ATOM 577 N N . VAL A 1 70 ? -5.848 2.790 -10.317 1.00 98.75 70 VAL A N 1
ATOM 578 C CA . VAL A 1 70 ? -6.790 1.839 -9.725 1.00 98.75 70 VAL A CA 1
ATOM 579 C C . VAL A 1 70 ? -7.333 0.924 -10.823 1.00 98.75 70 VAL A C 1
ATOM 581 O O . VAL A 1 70 ? -7.974 1.384 -11.769 1.00 98.75 70 VAL A O 1
ATOM 584 N N . GLU A 1 71 ? -7.089 -0.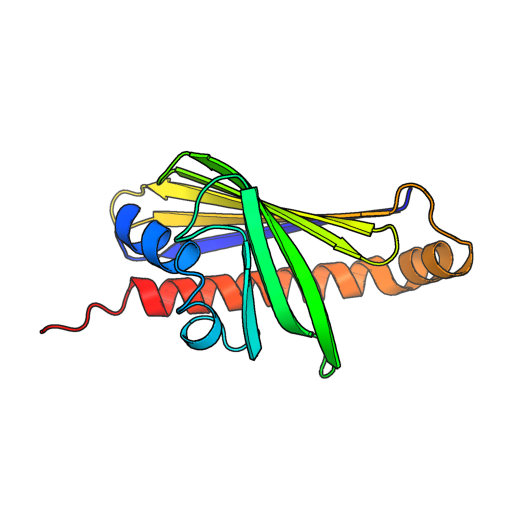378 -10.705 1.00 98.62 71 GLU A N 1
ATOM 585 C CA . GLU A 1 71 ? -7.607 -1.392 -11.629 1.00 98.62 71 GLU A CA 1
ATOM 586 C C . GLU A 1 71 ? -8.977 -1.911 -11.186 1.00 98.62 71 GLU A C 1
ATOM 588 O O . GLU A 1 71 ? -9.894 -2.006 -12.001 1.00 98.62 71 GLU A O 1
ATOM 593 N N . THR A 1 72 ? -9.137 -2.233 -9.900 1.00 98.62 72 THR A N 1
ATOM 594 C CA . THR A 1 72 ? -10.400 -2.753 -9.360 1.00 98.62 72 THR A CA 1
ATOM 595 C C . THR A 1 72 ? -10.702 -2.172 -7.994 1.00 98.62 72 THR A C 1
ATOM 597 O O . THR A 1 72 ? -9.793 -2.011 -7.184 1.00 98.62 72 THR A O 1
ATOM 600 N N . VAL A 1 73 ? -11.987 -1.960 -7.715 1.00 98.62 73 VAL A N 1
ATOM 601 C CA . VAL A 1 73 ? -12.505 -1.547 -6.408 1.00 98.62 73 VAL A CA 1
ATOM 602 C C . VAL A 1 73 ? -13.702 -2.424 -6.056 1.00 98.62 73 VAL A C 1
ATOM 604 O O . VAL A 1 73 ? -14.653 -2.517 -6.828 1.00 98.62 73 VAL A O 1
ATOM 607 N N . ASP A 1 74 ? -13.665 -3.041 -4.880 1.00 98.38 74 ASP A N 1
ATOM 608 C CA . ASP A 1 74 ? -14.788 -3.731 -4.243 1.00 98.38 74 ASP A CA 1
ATOM 609 C C . ASP A 1 74 ? -14.891 -3.227 -2.802 1.00 98.38 74 ASP A C 1
ATOM 611 O O . ASP A 1 74 ? -14.410 -3.871 -1.872 1.00 98.38 74 ASP A O 1
ATOM 615 N N . ALA A 1 75 ? -15.429 -2.021 -2.624 1.00 97.44 75 ALA A N 1
ATOM 616 C CA . ALA A 1 75 ? -15.458 -1.347 -1.331 1.00 97.44 75 ALA A CA 1
ATOM 617 C C . ALA A 1 75 ? -16.406 -2.046 -0.328 1.00 97.44 75 ALA A C 1
ATOM 619 O O . ALA A 1 75 ? -17.502 -2.457 -0.720 1.00 97.44 75 ALA A O 1
ATOM 620 N N . PRO A 1 76 ? -16.043 -2.152 0.967 1.00 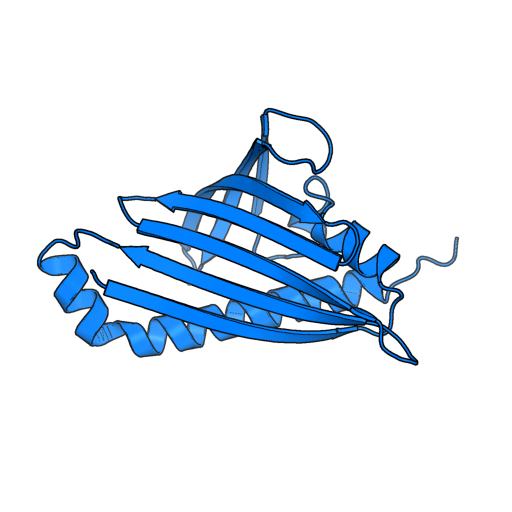97.75 76 PRO A N 1
ATOM 621 C CA . PRO A 1 76 ? -14.750 -1.821 1.578 1.00 97.75 76 PRO A CA 1
ATOM 622 C C . PRO A 1 76 ? -13.784 -3.027 1.639 1.00 97.75 76 PRO A C 1
ATOM 624 O O . PRO A 1 76 ? -12.906 -3.092 2.487 1.00 97.75 76 PRO A O 1
ATOM 627 N N . ARG A 1 77 ? -13.972 -4.049 0.800 1.00 98.19 77 ARG A N 1
ATOM 628 C CA . ARG A 1 77 ? -13.316 -5.362 0.920 1.00 98.19 77 ARG A CA 1
ATOM 629 C C . ARG A 1 77 ? -11.964 -5.447 0.227 1.00 98.19 77 ARG A C 1
ATOM 631 O O . ARG A 1 77 ? -11.066 -6.097 0.752 1.00 98.19 77 ARG A O 1
ATOM 638 N N . SER A 1 78 ? -11.807 -4.867 -0.962 1.00 98.69 78 SER A N 1
ATOM 639 C CA . SER A 1 78 ? -10.534 -4.954 -1.685 1.00 98.69 78 SER A CA 1
ATOM 640 C C . SER A 1 78 ? -10.346 -3.880 -2.748 1.00 98.69 78 SER A C 1
ATOM 642 O O . SER A 1 78 ? -11.310 -3.385 -3.332 1.00 98.69 78 SER A O 1
ATOM 644 N N . THR A 1 79 ? -9.086 -3.556 -3.023 1.00 98.81 79 THR A N 1
ATOM 645 C CA . THR A 1 79 ? -8.679 -2.735 -4.166 1.00 98.81 79 THR A CA 1
ATOM 646 C C . THR A 1 79 ? -7.397 -3.282 -4.779 1.00 98.81 79 THR A C 1
ATOM 648 O O . THR A 1 79 ? -6.528 -3.790 -4.063 1.00 98.81 79 THR A O 1
ATOM 651 N N . THR A 1 80 ? -7.271 -3.149 -6.098 1.00 98.81 80 THR A N 1
ATOM 652 C CA . THR A 1 80 ? -6.047 -3.468 -6.834 1.00 98.81 80 THR A CA 1
ATOM 653 C C . THR A 1 80 ? -5.550 -2.225 -7.549 1.00 98.81 80 THR A C 1
ATOM 655 O O . THR A 1 80 ? -6.279 -1.589 -8.310 1.00 98.81 80 THR A O 1
ATOM 658 N N . VAL A 1 81 ? -4.281 -1.909 -7.318 1.00 98.56 81 VAL A N 1
ATOM 659 C CA . VAL A 1 81 ? -3.548 -0.816 -7.947 1.00 98.56 81 VAL A CA 1
ATOM 660 C C . VAL A 1 81 ? -2.452 -1.402 -8.819 1.00 98.56 81 VAL A C 1
ATOM 662 O O . VAL A 1 81 ? -1.759 -2.340 -8.414 1.00 98.56 81 VAL A O 1
ATOM 665 N N . ARG A 1 82 ? -2.266 -0.831 -10.006 1.00 98.25 82 ARG A N 1
ATOM 666 C CA . ARG A 1 82 ? -1.171 -1.191 -10.904 1.00 98.25 82 ARG A CA 1
ATOM 667 C C . ARG A 1 82 ? -0.246 -0.020 -11.144 1.00 98.25 82 ARG A C 1
ATOM 669 O O . ARG A 1 82 ? -0.652 1.133 -11.047 1.00 98.25 82 ARG A O 1
ATOM 676 N N . ALA A 1 83 ? 0.985 -0.356 -11.491 1.00 96.56 83 ALA A N 1
ATOM 677 C CA . ALA A 1 83 ? 1.973 0.572 -12.007 1.00 96.56 83 ALA A CA 1
ATOM 678 C C . ALA A 1 83 ? 2.819 -0.133 -13.070 1.00 96.56 83 ALA A C 1
ATOM 680 O O . ALA A 1 83 ? 2.949 -1.361 -13.068 1.00 96.56 83 ALA A O 1
ATOM 681 N N . GLU A 1 84 ? 3.434 0.635 -13.962 1.00 92.25 84 GLU A N 1
ATOM 682 C CA . GLU A 1 84 ? 4.418 0.110 -14.907 1.00 92.25 84 GLU A CA 1
ATOM 683 C C . GLU A 1 84 ? 5.654 1.007 -14.925 1.00 92.25 84 GLU A C 1
ATOM 685 O O . GLU A 1 84 ? 5.566 2.220 -15.117 1.00 92.25 84 GLU A O 1
ATOM 690 N N . SER A 1 85 ? 6.833 0.406 -14.761 1.00 87.44 85 SER A N 1
ATOM 691 C CA . SER A 1 85 ? 8.102 1.121 -14.883 1.00 87.44 85 SER A CA 1
ATOM 692 C C . SER A 1 85 ? 9.157 0.253 -15.551 1.00 87.44 85 SER A C 1
ATOM 694 O O . SER A 1 85 ? 9.435 -0.874 -15.139 1.00 87.44 85 SER A O 1
ATOM 696 N N . ARG A 1 86 ? 9.792 0.790 -16.602 1.00 85.00 86 ARG A N 1
ATOM 697 C CA . ARG A 1 86 ? 10.932 0.165 -17.307 1.00 85.00 86 ARG A CA 1
ATOM 698 C C . ARG A 1 86 ? 10.667 -1.295 -17.733 1.00 85.00 86 ARG A C 1
ATOM 700 O O . ARG A 1 86 ? 11.557 -2.143 -17.635 1.00 85.00 86 ARG A O 1
ATOM 707 N N . GLY A 1 87 ? 9.450 -1.582 -18.206 1.00 86.50 87 GLY A N 1
ATOM 708 C CA . GLY A 1 87 ? 9.021 -2.918 -18.642 1.00 86.50 87 GLY A CA 1
ATOM 709 C C . GLY A 1 87 ? 8.789 -3.918 -17.503 1.00 86.50 87 GLY A C 1
ATOM 710 O O . GLY A 1 87 ? 8.788 -5.126 -17.747 1.00 86.50 87 GLY A O 1
ATOM 711 N N . THR A 1 88 ? 8.662 -3.423 -16.270 1.00 89.19 88 THR A N 1
ATOM 712 C CA . THR A 1 88 ? 8.215 -4.185 -15.102 1.00 89.19 88 THR A CA 1
ATOM 713 C C . THR A 1 88 ? 6.813 -3.730 -14.743 1.00 89.19 88 THR A C 1
ATOM 715 O O . THR A 1 88 ? 6.575 -2.533 -14.588 1.00 89.19 88 THR A O 1
ATOM 718 N N . GLU A 1 89 ? 5.913 -4.693 -14.623 1.00 94.25 89 GLU A N 1
ATOM 719 C CA . GLU A 1 89 ? 4.548 -4.494 -14.165 1.00 94.25 89 GLU A CA 1
ATOM 720 C C . GLU A 1 89 ? 4.497 -4.729 -12.659 1.00 94.25 89 GLU A C 1
ATOM 722 O O . GLU A 1 89 ? 5.003 -5.742 -12.162 1.00 94.25 89 GLU A O 1
ATOM 727 N N . TYR A 1 90 ? 3.876 -3.800 -11.946 1.00 94.69 90 TYR A N 1
ATOM 728 C CA . TYR A 1 90 ? 3.619 -3.906 -10.521 1.00 94.69 90 TYR A CA 1
ATOM 729 C C . TYR A 1 90 ? 2.125 -4.025 -10.281 1.00 94.69 90 TYR A C 1
ATOM 731 O O . TYR A 1 90 ? 1.323 -3.337 -10.915 1.00 94.69 90 TYR A O 1
ATOM 739 N N . VAL A 1 91 ? 1.762 -4.897 -9.349 1.00 97.94 91 VAL A N 1
ATOM 740 C CA . VAL A 1 91 ? 0.386 -5.070 -8.892 1.00 97.94 91 VAL A CA 1
ATOM 741 C C . VAL A 1 91 ? 0.405 -5.096 -7.376 1.00 97.94 91 VAL A C 1
ATOM 743 O O . VAL A 1 91 ? 1.103 -5.917 -6.783 1.00 97.94 91 VAL A O 1
ATOM 746 N N . THR A 1 92 ? -0.371 -4.211 -6.764 1.00 98.31 92 THR A N 1
ATOM 747 C CA . THR A 1 92 ? -0.590 -4.150 -5.320 1.00 98.31 92 THR A CA 1
ATOM 748 C C . THR A 1 92 ? -2.064 -4.389 -5.067 1.00 98.31 92 THR A C 1
ATOM 750 O O . THR A 1 92 ? -2.902 -3.648 -5.571 1.00 98.31 92 THR A O 1
ATOM 753 N N . THR A 1 93 ? -2.394 -5.414 -4.291 1.00 98.81 93 THR A N 1
ATOM 754 C CA . THR A 1 93 ? -3.768 -5.698 -3.875 1.00 98.81 93 THR A CA 1
ATOM 755 C C . THR A 1 93 ? -3.878 -5.579 -2.367 1.00 98.81 93 THR A C 1
ATOM 757 O O . THR A 1 93 ? -3.174 -6.278 -1.635 1.00 98.81 93 THR A O 1
ATOM 760 N N . TYR A 1 94 ? -4.786 -4.718 -1.915 1.00 98.81 94 TYR A N 1
ATOM 761 C CA . TYR A 1 94 ? -5.206 -4.659 -0.523 1.00 98.81 94 TYR A CA 1
ATOM 762 C C . TYR A 1 94 ? -6.501 -5.448 -0.356 1.00 98.81 94 TYR A C 1
ATOM 764 O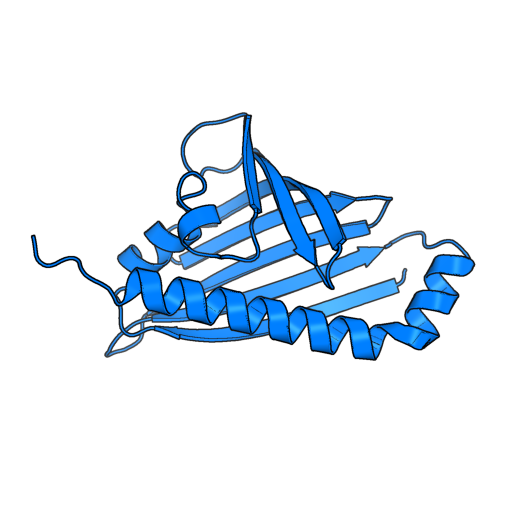 O . TYR A 1 94 ? -7.442 -5.262 -1.125 1.00 98.81 94 TYR A O 1
ATOM 772 N N . THR A 1 95 ? -6.551 -6.329 0.642 1.00 98.88 95 THR A N 1
ATOM 773 C CA . THR A 1 95 ? -7.766 -7.049 1.053 1.00 98.88 95 THR A CA 1
ATOM 774 C C . THR A 1 95 ? -8.027 -6.783 2.526 1.00 98.88 95 THR A C 1
ATOM 776 O O . THR A 1 95 ? -7.109 -6.899 3.340 1.00 98.88 95 THR A O 1
ATOM 779 N N . LEU A 1 96 ? -9.267 -6.435 2.858 1.00 98.81 96 LEU A N 1
ATOM 780 C CA . LEU A 1 96 ? -9.731 -6.184 4.213 1.00 98.81 96 LEU A CA 1
ATOM 781 C C . LEU A 1 96 ? -10.707 -7.281 4.642 1.00 98.81 96 LEU A C 1
ATOM 783 O O . LEU A 1 96 ? -11.719 -7.535 3.987 1.00 98.81 96 LEU A O 1
ATOM 787 N N . GLU A 1 97 ? -10.400 -7.923 5.762 1.00 98.38 97 GLU A N 1
ATOM 788 C CA . GLU A 1 97 ? -11.232 -8.944 6.391 1.00 98.38 97 GLU A CA 1
ATOM 789 C C . GLU A 1 97 ? -11.707 -8.422 7.757 1.00 98.38 97 GLU A C 1
ATOM 791 O O . GLU A 1 97 ? -10.874 -8.230 8.649 1.00 98.38 97 GLU A O 1
ATOM 796 N N . PRO A 1 98 ? -13.020 -8.197 7.958 1.00 97.81 98 PRO A N 1
ATOM 797 C CA . PRO A 1 98 ? -13.551 -7.845 9.270 1.00 97.81 98 PRO A CA 1
ATOM 798 C C . PRO A 1 98 ? -13.269 -8.949 10.298 1.00 97.81 98 PRO A C 1
ATOM 800 O O . PRO A 1 98 ? -13.482 -10.136 10.033 1.00 97.81 98 PRO A O 1
ATOM 803 N N . LEU A 1 99 ? -12.814 -8.550 11.481 1.00 97.31 99 LEU A N 1
ATOM 804 C CA . LEU A 1 99 ? -12.619 -9.396 12.656 1.00 97.31 99 LEU A CA 1
ATOM 805 C C . LEU A 1 99 ? -13.648 -9.030 13.736 1.00 97.31 99 LEU A C 1
ATOM 807 O O . LEU A 1 99 ? -14.405 -8.076 13.595 1.00 97.31 99 LEU A O 1
ATOM 811 N N . ALA A 1 100 ? -13.685 -9.796 14.831 1.00 94.88 100 ALA A N 1
ATOM 812 C CA . ALA A 1 100 ? -14.582 -9.497 15.950 1.00 94.88 100 ALA A CA 1
ATOM 813 C C . ALA A 1 100 ? -14.277 -8.138 16.610 1.00 94.88 100 ALA A C 1
ATOM 815 O O . ALA A 1 100 ? -15.208 -7.431 16.977 1.00 94.88 100 ALA A O 1
ATOM 816 N N . ASP A 1 101 ? -12.991 -7.787 16.717 1.00 92.12 101 ASP A N 1
ATOM 817 C CA . ASP A 1 101 ? -12.501 -6.591 17.416 1.00 92.12 101 ASP A CA 1
ATOM 818 C C . ASP A 1 101 ? -11.622 -5.707 16.498 1.00 92.12 101 ASP A C 1
ATOM 820 O O . ASP A 1 101 ? -10.620 -5.143 16.937 1.00 92.12 101 ASP A O 1
ATOM 824 N N . GLY A 1 102 ? -11.945 -5.631 15.200 1.00 97.69 102 GLY A N 1
ATOM 825 C CA . GLY A 1 102 ? -11.228 -4.778 14.244 1.00 97.69 102 GLY A CA 1
ATOM 826 C C . GLY A 1 102 ? -11.188 -5.343 12.826 1.00 97.69 102 GLY A C 1
ATOM 827 O O . GLY A 1 102 ? -12.114 -6.019 12.386 1.00 97.69 102 GLY A O 1
ATOM 828 N N . THR A 1 103 ? -10.089 -5.103 12.114 1.00 98.75 103 THR A N 1
ATOM 829 C CA . THR A 1 103 ? -9.917 -5.493 10.707 1.00 98.75 103 THR A CA 1
ATOM 830 C C . THR A 1 103 ? -8.539 -6.092 10.474 1.00 98.75 103 THR A C 1
ATOM 832 O O . THR A 1 103 ? -7.524 -5.539 10.897 1.00 98.75 103 THR A O 1
ATOM 835 N N . ARG A 1 104 ? -8.467 -7.199 9.736 1.00 98.75 104 ARG A N 1
ATOM 836 C CA . ARG A 1 104 ? -7.210 -7.677 9.158 1.00 98.75 104 ARG A CA 1
ATOM 837 C C . ARG A 1 104 ? -7.037 -7.065 7.777 1.00 98.75 104 ARG A C 1
ATOM 839 O O . ARG A 1 104 ? -7.827 -7.336 6.877 1.00 98.75 104 ARG A O 1
ATOM 846 N N . ILE A 1 105 ? -5.972 -6.295 7.598 1.00 98.81 105 ILE A N 1
ATOM 847 C CA . ILE A 1 105 ? -5.514 -5.842 6.288 1.00 98.81 105 ILE A CA 1
ATOM 848 C C . ILE A 1 105 ? -4.413 -6.763 5.776 1.00 98.81 105 ILE A C 1
ATOM 850 O O . ILE A 1 105 ? -3.489 -7.154 6.494 1.00 98.81 105 ILE A O 1
ATOM 854 N N . VAL A 1 106 ? -4.505 -7.093 4.499 1.00 98.81 106 VAL A N 1
ATOM 855 C CA . VAL A 1 106 ? -3.525 -7.865 3.751 1.00 98.81 106 VAL A CA 1
ATOM 856 C C . VAL A 1 106 ? -3.077 -7.036 2.560 1.00 98.81 106 VAL A C 1
ATOM 858 O O . VAL A 1 106 ? -3.917 -6.525 1.828 1.00 98.81 106 VAL A O 1
ATOM 861 N N . CYS A 1 107 ? -1.767 -6.954 2.343 1.00 98.69 107 CYS A N 1
ATOM 862 C CA . CYS A 1 107 ? -1.163 -6.385 1.146 1.00 98.69 107 CYS A CA 1
ATOM 863 C C . CYS A 1 107 ? -0.377 -7.472 0.406 1.00 98.69 107 CYS A C 1
ATOM 865 O O . CYS A 1 107 ? 0.648 -7.960 0.900 1.00 98.69 107 CYS A O 1
ATOM 867 N N . ASP A 1 108 ? -0.863 -7.845 -0.775 1.00 98.31 108 ASP A N 1
ATOM 868 C CA . ASP A 1 108 ? -0.153 -8.691 -1.728 1.00 98.31 108 ASP A CA 1
ATOM 869 C C . ASP A 1 108 ? 0.438 -7.803 -2.829 1.00 98.31 108 ASP A C 1
ATOM 871 O O . ASP A 1 108 ? -0.277 -7.088 -3.527 1.00 98.31 108 ASP A O 1
ATOM 875 N N . PHE A 1 109 ? 1.757 -7.854 -2.990 1.00 97.00 109 PHE A N 1
ATOM 876 C CA . PHE A 1 109 ? 2.485 -7.107 -4.012 1.00 97.00 109 PHE A CA 1
ATOM 877 C C . PHE A 1 109 ? 3.201 -8.071 -4.944 1.00 97.00 109 PHE A C 1
ATOM 879 O O . PHE A 1 109 ? 3.860 -9.003 -4.477 1.00 97.00 109 PHE A O 1
ATOM 886 N N . SER A 1 110 ? 3.158 -7.811 -6.246 1.00 94.38 110 SER A N 1
ATOM 887 C CA . SER A 1 110 ? 3.976 -8.500 -7.239 1.00 94.38 110 SER A CA 1
ATOM 888 C C . SER A 1 110 ? 4.673 -7.528 -8.175 1.00 94.38 110 SER A C 1
ATOM 890 O O . SER A 1 110 ? 4.088 -6.529 -8.578 1.00 94.38 110 SER A O 1
ATOM 892 N N . ALA A 1 111 ? 5.895 -7.877 -8.565 1.00 92.19 111 ALA A N 1
ATOM 893 C CA . ALA A 1 111 ? 6.647 -7.220 -9.621 1.00 92.19 111 ALA A CA 1
ATOM 894 C C . ALA A 1 111 ? 7.064 -8.264 -10.657 1.00 92.19 111 ALA A C 1
ATOM 896 O O . ALA A 1 111 ? 7.811 -9.196 -10.328 1.00 92.19 111 ALA A O 1
ATOM 897 N N . GLU A 1 112 ? 6.622 -8.101 -11.899 1.00 91.44 112 GLU A N 1
ATOM 898 C CA . GLU A 1 112 ? 6.914 -9.020 -12.995 1.00 91.44 112 GLU A CA 1
ATOM 899 C C . GLU A 1 112 ? 7.555 -8.290 -14.173 1.00 91.44 112 GLU A C 1
ATOM 901 O O . GLU A 1 112 ? 7.043 -7.301 -14.683 1.00 91.44 112 GLU A O 1
ATOM 906 N N . THR A 1 113 ? 8.693 -8.802 -14.642 1.00 90.94 113 THR A N 1
ATOM 907 C CA . THR A 1 113 ? 9.351 -8.335 -15.865 1.00 90.94 113 THR A CA 1
ATOM 908 C C . THR A 1 113 ? 9.256 -9.453 -16.909 1.00 90.94 113 THR A C 1
ATOM 910 O O . THR A 1 113 ? 10.036 -10.420 -16.842 1.00 90.94 113 THR A O 1
ATOM 913 N N . PRO A 1 114 ? 8.337 -9.379 -17.891 1.00 85.50 114 PRO A N 1
ATOM 914 C CA . PRO A 1 114 ? 8.133 -10.446 -18.876 1.00 85.50 114 PRO A CA 1
ATOM 915 C C . PRO A 1 114 ? 9.377 -10.701 -19.740 1.00 85.50 114 PRO A C 1
ATOM 917 O O . PRO A 1 114 ? 9.824 -11.851 -19.901 1.00 85.50 114 PRO A O 1
ATOM 920 N N . HIS A 1 115 ? 10.012 -9.618 -20.202 1.00 86.44 115 HIS A N 1
ATOM 921 C CA . HIS A 1 115 ? 11.141 -9.632 -21.138 1.00 86.44 115 HIS A CA 1
ATOM 922 C C . HIS A 1 115 ? 12.417 -9.006 -20.539 1.00 86.44 115 HIS A C 1
ATOM 924 O O . HIS A 1 115 ? 12.878 -7.970 -21.010 1.00 86.44 115 HIS A O 1
ATOM 930 N N . PRO A 1 116 ? 13.037 -9.630 -19.516 1.00 84.56 116 PRO A N 1
ATOM 931 C CA . PRO A 1 116 ? 14.181 -9.038 -18.839 1.00 84.56 116 PRO A CA 1
ATOM 932 C C . PRO A 1 116 ? 15.449 -9.165 -19.687 1.00 84.56 116 PRO A C 1
ATOM 934 O O . PRO A 1 116 ? 15.781 -10.261 -20.173 1.00 84.56 116 PRO A O 1
ATOM 937 N N . GLY A 1 117 ? 16.190 -8.062 -19.795 1.00 87.69 117 GLY A N 1
ATOM 938 C CA . GLY A 1 117 ? 17.516 -8.029 -20.408 1.00 87.69 117 GLY A CA 1
ATOM 939 C C . GLY A 1 117 ? 18.568 -8.797 -19.587 1.00 87.69 117 GLY A C 1
ATOM 940 O O . GLY A 1 117 ? 18.330 -9.140 -18.425 1.00 87.69 117 GLY A O 1
ATOM 941 N N . PRO A 1 118 ? 19.765 -9.067 -20.145 1.00 85.00 118 PRO A N 1
ATOM 942 C CA . PRO A 1 118 ? 20.798 -9.859 -19.469 1.00 85.00 118 PRO A CA 1
ATOM 943 C C . PRO A 1 118 ? 21.205 -9.309 -18.091 1.00 85.00 118 PRO A C 1
ATOM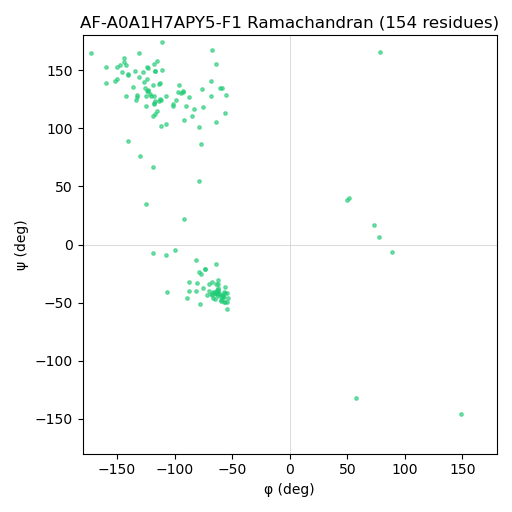 945 O O . PRO A 1 118 ? 21.310 -10.072 -17.133 1.00 85.00 118 PRO A O 1
ATOM 948 N N . ALA A 1 119 ? 21.358 -7.986 -17.966 1.00 84.44 119 ALA A N 1
ATOM 949 C CA . ALA A 1 119 ? 21.711 -7.334 -16.703 1.00 84.44 119 ALA A CA 1
ATOM 950 C C . ALA A 1 119 ? 20.612 -7.478 -15.633 1.00 84.44 119 ALA A C 1
ATOM 952 O O . ALA A 1 119 ? 20.919 -7.793 -14.485 1.00 84.44 119 ALA A O 1
ATOM 953 N N . GLN A 1 120 ? 19.336 -7.326 -16.012 1.00 83.62 120 GLN A N 1
ATOM 954 C CA . GLN A 1 120 ? 18.199 -7.512 -15.100 1.00 83.62 120 GLN A CA 1
ATOM 955 C C . GLN A 1 120 ? 18.129 -8.951 -14.577 1.00 83.62 120 GLN A C 1
ATOM 957 O O . GLN A 1 120 ? 17.892 -9.161 -13.392 1.00 83.62 120 GLN A O 1
ATOM 962 N N . ARG A 1 121 ? 18.409 -9.952 -15.425 1.00 84.50 121 ARG A N 1
ATOM 963 C CA . ARG A 1 121 ? 18.452 -11.366 -15.005 1.00 84.50 121 ARG A CA 1
ATOM 964 C C . ARG A 1 121 ? 19.561 -11.641 -13.991 1.00 84.50 121 ARG A C 1
ATOM 966 O O . ARG A 1 121 ? 19.333 -12.355 -13.019 1.00 84.50 121 ARG A O 1
ATOM 973 N N . VAL A 1 122 ? 20.751 -11.078 -14.207 1.00 80.94 122 VAL A N 1
ATOM 974 C CA . VAL A 1 122 ? 21.882 -11.220 -13.275 1.00 80.94 122 VAL A CA 1
ATOM 975 C C . VAL A 1 122 ? 21.588 -10.510 -11.954 1.00 80.94 122 VAL A C 1
ATOM 977 O O . VAL A 1 122 ? 21.768 -11.104 -10.893 1.00 80.94 122 VAL A O 1
ATOM 980 N N . GLY A 1 123 ? 21.082 -9.274 -12.006 1.00 80.50 123 GLY A N 1
ATOM 981 C CA . GLY A 1 123 ? 20.674 -8.529 -10.814 1.00 80.50 123 GLY A CA 1
ATOM 982 C C . GLY A 1 123 ? 19.613 -9.277 -10.006 1.00 80.50 123 GLY A C 1
ATOM 983 O O . GLY A 1 123 ? 19.758 -9.429 -8.795 1.00 80.50 123 GLY A O 1
ATOM 984 N N . TRP A 1 124 ? 18.607 -9.834 -10.687 1.00 81.56 124 TRP A N 1
ATOM 985 C CA . TRP A 1 124 ? 17.578 -10.678 -10.083 1.00 81.56 124 TRP A CA 1
ATOM 986 C C . TRP A 1 124 ? 18.169 -11.887 -9.348 1.00 81.56 124 TRP A C 1
ATOM 988 O O . TRP A 1 124 ? 17.854 -12.127 -8.184 1.00 81.56 124 TRP A O 1
ATOM 998 N N . PHE A 1 125 ? 19.064 -12.628 -10.005 1.00 80.19 125 PHE A N 1
ATOM 999 C CA . PHE A 1 125 ? 19.690 -13.819 -9.430 1.00 80.19 125 PHE A CA 1
ATOM 1000 C C . PHE A 1 125 ? 20.522 -13.509 -8.176 1.00 80.19 125 PHE A C 1
ATOM 1002 O O . PHE A 1 125 ? 20.481 -14.267 -7.207 1.00 80.19 125 PHE A O 1
ATOM 1009 N N . LEU A 1 126 ? 21.260 -12.396 -8.180 1.00 73.69 126 LEU A N 1
ATOM 1010 C CA . LEU A 1 126 ? 22.159 -12.028 -7.084 1.00 73.69 126 LEU A CA 1
ATOM 1011 C C . LEU A 1 126 ? 21.437 -11.354 -5.912 1.00 73.69 126 LEU A C 1
ATOM 1013 O O . LEU A 1 126 ? 21.758 -11.623 -4.756 1.00 73.69 126 LEU A O 1
ATOM 1017 N N . PHE A 1 127 ? 20.465 -10.485 -6.198 1.00 74.94 127 PHE A N 1
ATOM 1018 C CA . PHE A 1 127 ? 19.892 -9.571 -5.204 1.00 74.94 127 PHE A CA 1
ATOM 1019 C C . PHE A 1 127 ? 18.394 -9.764 -4.956 1.00 74.94 127 PHE A C 1
ATOM 1021 O O . PHE A 1 127 ? 17.869 -9.186 -4.004 1.00 74.94 127 PHE A O 1
ATOM 1028 N N . GLY A 1 128 ? 17.706 -10.614 -5.728 1.00 80.56 128 GLY A N 1
ATOM 1029 C CA . GLY A 1 128 ? 16.252 -10.782 -5.650 1.00 80.56 128 GLY A CA 1
ATOM 1030 C C . GLY A 1 128 ? 15.745 -11.124 -4.247 1.00 80.56 128 GLY A C 1
ATOM 1031 O O . GLY A 1 128 ? 14.779 -10.532 -3.783 1.00 80.56 128 GLY A O 1
ATOM 1032 N N . LYS A 1 129 ? 16.434 -12.003 -3.501 1.00 83.00 129 LYS A N 1
ATOM 1033 C CA . LYS A 1 129 ? 16.034 -12.361 -2.122 1.00 83.00 129 LYS A CA 1
ATOM 1034 C C . LYS A 1 129 ? 16.151 -11.211 -1.125 1.00 83.00 129 LYS A C 1
ATOM 1036 O O . LYS A 1 129 ? 15.285 -11.060 -0.265 1.00 83.00 129 LYS A O 1
ATOM 1041 N N . ALA A 1 130 ? 17.223 -10.427 -1.218 1.00 85.31 130 ALA A N 1
ATOM 1042 C CA . ALA A 1 130 ? 17.412 -9.272 -0.350 1.00 85.31 130 ALA A CA 1
ATOM 1043 C C . ALA A 1 130 ? 16.381 -8.183 -0.677 1.00 85.31 130 ALA A C 1
ATOM 1045 O O . ALA A 1 130 ? 15.755 -7.659 0.243 1.00 85.31 130 ALA A O 1
ATOM 1046 N N . GLY A 1 131 ? 16.147 -7.936 -1.974 1.00 85.69 131 GLY A N 1
ATOM 1047 C CA . GLY A 1 131 ? 15.081 -7.066 -2.470 1.00 85.69 131 GLY A CA 1
ATOM 1048 C C . GLY A 1 131 ? 13.717 -7.479 -1.921 1.00 85.69 131 GLY A C 1
ATOM 1049 O O . GLY A 1 131 ? 13.108 -6.699 -1.206 1.00 85.69 131 GLY A O 1
ATOM 1050 N N . MET A 1 132 ? 13.308 -8.741 -2.110 1.00 87.69 132 MET A N 1
ATOM 1051 C CA . MET A 1 132 ? 12.041 -9.279 -1.586 1.00 87.69 132 MET A CA 1
ATOM 1052 C C . MET A 1 132 ? 11.876 -9.064 -0.077 1.00 87.69 132 MET A C 1
ATOM 1054 O O . MET A 1 132 ? 10.817 -8.641 0.381 1.00 87.69 132 MET A O 1
ATOM 1058 N N . LYS A 1 133 ? 12.915 -9.339 0.723 1.00 89.94 133 LYS A N 1
ATOM 1059 C CA . LYS A 1 133 ? 12.845 -9.141 2.179 1.00 89.94 133 LYS A CA 1
ATOM 1060 C C . LYS A 1 133 ? 12.652 -7.667 2.535 1.00 89.94 133 LYS A C 1
ATOM 1062 O O . LYS A 1 133 ? 11.892 -7.359 3.450 1.00 89.94 133 LYS A O 1
ATOM 1067 N N . ALA A 1 134 ? 13.355 -6.779 1.842 1.00 90.38 134 ALA A N 1
ATOM 1068 C CA . ALA A 1 134 ? 13.250 -5.351 2.070 1.00 90.38 134 ALA A CA 1
ATOM 1069 C C . ALA A 1 134 ? 11.899 -4.787 1.595 1.00 90.38 134 ALA A C 1
ATOM 1071 O O . ALA A 1 134 ? 11.301 -4.026 2.345 1.00 90.38 134 ALA A O 1
ATOM 1072 N N . THR A 1 135 ? 11.368 -5.233 0.451 1.00 91.19 135 THR A N 1
ATOM 1073 C CA . THR A 1 135 ? 10.009 -4.896 -0.008 1.00 91.19 135 THR A CA 1
ATOM 1074 C C . THR A 1 135 ? 8.966 -5.361 1.002 1.00 91.19 135 THR A C 1
ATOM 1076 O O . THR A 1 135 ? 8.142 -4.567 1.434 1.00 91.19 135 THR A O 1
ATOM 1079 N N . ARG A 1 136 ? 9.044 -6.615 1.476 1.00 94.88 136 ARG A N 1
ATOM 1080 C CA . ARG A 1 136 ? 8.131 -7.118 2.515 1.00 94.88 136 ARG A CA 1
ATOM 1081 C C . ARG A 1 136 ? 8.184 -6.272 3.786 1.00 94.88 136 ARG A C 1
ATOM 1083 O O . ARG A 1 136 ? 7.150 -6.045 4.401 1.00 94.88 136 ARG A O 1
ATOM 1090 N N . LYS A 1 137 ? 9.381 -5.842 4.200 1.00 95.12 137 LYS A N 1
ATOM 1091 C CA . LYS A 1 137 ? 9.532 -4.956 5.357 1.00 95.12 137 LYS A CA 1
ATOM 1092 C C . LYS A 1 137 ? 8.888 -3.590 5.104 1.00 95.12 137 LYS A C 1
ATOM 1094 O O . LYS A 1 137 ? 8.163 -3.139 5.973 1.00 95.12 137 LYS A O 1
ATOM 1099 N N . ALA A 1 138 ? 9.132 -2.973 3.950 1.00 94.19 138 ALA A N 1
ATOM 1100 C CA . ALA A 1 138 ? 8.540 -1.682 3.608 1.00 94.19 138 ALA A CA 1
ATOM 1101 C C . ALA A 1 138 ? 7.005 -1.748 3.618 1.00 94.19 138 ALA A C 1
ATOM 1103 O O . ALA A 1 138 ? 6.374 -0.917 4.250 1.00 94.19 138 ALA A O 1
ATOM 1104 N N . LEU A 1 139 ? 6.416 -2.798 3.034 1.00 96.44 139 LEU A N 1
ATOM 1105 C CA . LEU A 1 139 ? 4.964 -3.007 3.071 1.00 96.44 139 LEU A CA 1
ATOM 1106 C C . LEU A 1 139 ? 4.437 -3.222 4.494 1.00 96.44 139 LEU A C 1
ATOM 1108 O O . LEU A 1 139 ? 3.374 -2.725 4.832 1.00 96.44 139 LEU A O 1
ATOM 1112 N N . ALA A 1 140 ? 5.162 -3.956 5.343 1.00 98.06 140 ALA A N 1
ATOM 1113 C CA . ALA A 1 140 ? 4.767 -4.113 6.742 1.00 98.06 140 ALA A CA 1
ATOM 1114 C C . ALA A 1 140 ? 4.826 -2.778 7.506 1.00 98.06 140 ALA A C 1
ATOM 1116 O O . ALA A 1 140 ? 3.912 -2.482 8.268 1.00 98.06 140 ALA A O 1
ATOM 1117 N N . ASP A 1 141 ? 5.863 -1.969 7.264 1.00 97.50 141 ASP A N 1
ATOM 1118 C CA . ASP A 1 141 ? 5.993 -0.635 7.854 1.00 97.50 141 ASP A CA 1
ATOM 1119 C C . ASP A 1 141 ? 4.841 0.283 7.373 1.00 97.50 141 ASP A C 1
ATOM 1121 O O . ASP A 1 141 ? 4.236 0.974 8.189 1.00 97.50 141 ASP A O 1
ATOM 1125 N N . ASP A 1 142 ? 4.468 0.238 6.086 1.00 97.88 142 ASP A N 1
ATOM 1126 C CA . ASP A 1 142 ? 3.306 0.963 5.545 1.00 97.88 142 ASP A CA 1
ATOM 1127 C C . ASP A 1 142 ? 1.999 0.546 6.241 1.00 97.88 142 ASP A C 1
ATOM 1129 O O . ASP A 1 142 ? 1.219 1.401 6.660 1.00 97.88 142 ASP A O 1
ATOM 1133 N N . LEU A 1 143 ? 1.772 -0.760 6.428 1.00 98.62 143 LEU A N 1
ATOM 1134 C CA . LEU A 1 143 ? 0.590 -1.260 7.138 1.00 98.62 143 LEU A CA 1
ATOM 1135 C C . LEU A 1 143 ? 0.564 -0.830 8.613 1.00 98.62 143 LEU A C 1
ATOM 1137 O O . LEU A 1 143 ? -0.512 -0.569 9.146 1.00 98.62 143 LEU A O 1
ATOM 1141 N N . ASP A 1 144 ? 1.718 -0.713 9.275 1.00 98.56 144 ASP A N 1
ATOM 1142 C CA . ASP A 1 144 ? 1.799 -0.169 10.637 1.00 98.56 144 ASP A CA 1
ATOM 1143 C C . ASP A 1 144 ? 1.443 1.326 10.686 1.00 98.56 144 ASP A C 1
ATOM 1145 O O . ASP A 1 144 ? 0.906 1.806 11.686 1.00 98.56 144 ASP A O 1
ATOM 1149 N N . HIS A 1 145 ? 1.741 2.078 9.627 1.00 98.25 145 HIS A N 1
ATOM 1150 C CA . HIS A 1 145 ? 1.345 3.479 9.502 1.00 98.25 145 HIS A CA 1
ATOM 1151 C C . HIS A 1 145 ? -0.157 3.636 9.245 1.00 98.25 145 HIS A C 1
ATOM 1153 O O . HIS A 1 145 ? -0.805 4.430 9.928 1.00 98.25 145 HIS A O 1
ATOM 1159 N N . VAL A 1 146 ? -0.721 2.814 8.356 1.00 98.19 146 VAL A N 1
ATOM 1160 C CA . VAL A 1 146 ? -2.175 2.717 8.145 1.00 98.19 146 VAL A CA 1
ATOM 1161 C C . VAL A 1 146 ? -2.887 2.362 9.449 1.00 98.19 146 VAL A C 1
ATOM 1163 O O . VAL A 1 146 ? -3.861 3.019 9.803 1.00 98.19 146 VAL A O 1
ATOM 1166 N N . ALA A 1 147 ? -2.373 1.382 10.201 1.00 98.25 147 ALA A N 1
ATOM 1167 C CA . ALA A 1 147 ? -2.936 0.991 11.490 1.00 98.25 147 ALA A CA 1
ATOM 1168 C C . ALA A 1 147 ? -3.005 2.177 12.457 1.00 98.25 147 ALA A C 1
ATOM 1170 O O . ALA A 1 147 ? -4.066 2.476 12.990 1.00 98.25 147 ALA A O 1
ATOM 1171 N N . LYS A 1 148 ? -1.900 2.917 12.616 1.00 97.69 148 LYS A N 1
ATOM 1172 C CA . LYS A 1 148 ? -1.861 4.095 13.495 1.00 97.69 148 LYS A CA 1
ATOM 1173 C C . LYS A 1 148 ? -2.881 5.157 13.096 1.00 97.69 148 LYS A C 1
ATOM 1175 O O . LYS A 1 148 ? -3.529 5.703 13.982 1.00 97.69 148 LYS A O 1
ATOM 1180 N N . ALA A 1 149 ? -3.012 5.446 11.801 1.00 97.12 149 ALA A N 1
ATOM 1181 C CA . ALA A 1 149 ? -3.955 6.445 11.301 1.00 97.12 149 ALA A CA 1
ATOM 1182 C C . ALA A 1 149 ? -5.421 5.999 11.434 1.00 97.12 149 ALA A C 1
ATOM 1184 O O . ALA A 1 149 ? -6.297 6.823 11.690 1.00 97.12 149 ALA A O 1
ATOM 1185 N N . ALA A 1 150 ? -5.694 4.702 11.282 1.00 97.06 150 ALA A N 1
ATOM 1186 C CA . ALA A 1 150 ? -7.032 4.145 11.447 1.00 97.06 150 ALA A CA 1
ATOM 1187 C C . ALA A 1 150 ? -7.449 4.044 12.925 1.00 97.06 150 ALA A C 1
ATOM 1189 O O . ALA A 1 150 ? -8.608 4.289 13.242 1.00 97.06 150 ALA A O 1
ATOM 1190 N N . GLU A 1 151 ? -6.514 3.708 13.818 1.00 96.06 151 GLU A N 1
ATOM 1191 C CA . GLU A 1 151 ? -6.747 3.549 15.263 1.00 96.06 151 GLU A CA 1
ATOM 1192 C C . GLU A 1 151 ? -6.807 4.886 16.015 1.00 96.06 151 GLU A C 1
ATOM 1194 O O . GLU A 1 151 ? -7.394 4.959 17.094 1.00 96.06 151 GLU A O 1
ATOM 1199 N N . HIS A 1 152 ? -6.206 5.950 15.472 1.00 85.38 152 HIS A N 1
ATOM 1200 C CA . HIS A 1 152 ? -6.393 7.295 16.009 1.00 85.38 152 HIS A CA 1
ATOM 1201 C C . HIS A 1 152 ? -7.736 7.846 15.530 1.00 85.38 152 HIS A C 1
ATOM 1203 O O . HIS A 1 152 ? -7.871 8.323 14.404 1.00 85.38 152 HIS A O 1
ATOM 1209 N N . V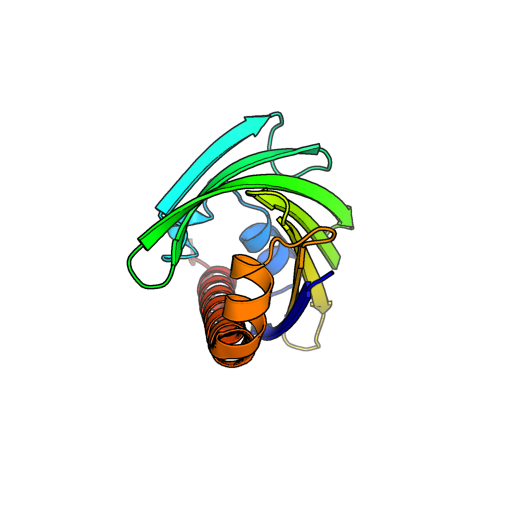AL A 1 153 ? -8.724 7.787 16.416 1.00 63.41 153 VAL A N 1
ATOM 1210 C CA . VAL A 1 153 ? -9.906 8.643 16.347 1.00 63.41 153 VAL A CA 1
ATOM 1211 C C . VAL A 1 153 ? -9.505 9.958 17.011 1.00 63.41 153 VAL A C 1
ATOM 1213 O O . VAL A 1 153 ? -9.137 9.964 18.186 1.00 63.41 153 VAL A O 1
ATOM 1216 N N . GLU A 1 154 ? -9.499 11.063 16.265 1.00 52.00 154 GLU A N 1
ATOM 1217 C CA . GLU A 1 154 ? -9.552 12.376 16.905 1.00 52.00 154 GLU A CA 1
ATOM 1218 C C . GLU A 1 154 ? -10.907 12.442 17.619 1.00 52.00 154 GLU A C 1
ATOM 1220 O O . GLU A 1 154 ? -11.950 12.516 16.972 1.00 52.00 154 GLU A O 1
ATOM 1225 N N . ASP A 1 155 ? -10.900 12.319 18.949 1.00 41.25 155 ASP A N 1
ATOM 1226 C CA . ASP A 1 155 ? -12.011 12.808 19.761 1.00 41.25 155 ASP A CA 1
ATOM 1227 C C . ASP A 1 155 ? -12.160 14.303 19.423 1.00 41.25 155 ASP A C 1
ATOM 1229 O O . ASP A 1 155 ? -11.233 15.080 19.673 1.00 41.25 155 ASP A O 1
ATOM 1233 N N . GLU A 1 156 ? -13.279 14.662 18.785 1.00 36.88 156 GLU A N 1
ATOM 1234 C CA . GLU A 1 156 ? -13.652 16.034 18.392 1.00 36.88 156 GLU A CA 1
ATOM 1235 C C . GLU A 1 156 ? -13.452 17.083 19.505 1.00 36.88 156 GLU A C 1
ATOM 1237 O O . GLU A 1 156 ? -13.801 16.815 20.683 1.00 36.88 156 GLU A O 1
#

Organism: NCBI:txid1043493

Mean predicted aligned error: 4.24 Å

Sequence (156 aa):
MVGHSVRAEREIAADVERVWEVITDLDYASEVIPAILHIERLEGEGYEVGVRWRETRKMWGREETEEMWVETVDAPRSTTVRAESRGTEYVTTYTLEPLADGTRIVCDFSAETPHPGPAQRVGWFLFGKAGMKATRKALADDLDHVAKAAEHVEDE

Foldseek 3Di:
DDKDKAKDKDWFQFALQLLQCLVQPQVCLCVLQVQFPDKAWDDDDGGDFFTKIWTWGQDPNDIDIWIKGWHDDDPSAKTWMWTDDPQKIKIWMWGWDDDPRGIMIMIMIMIDRPDDDPVRVVCCVPCVVVVRVSVNVSVNSSVVSSSVSSNDDPPD

InterPro domains:
  IPR019587 Polyketide cyclase/dehydrase [PF10604] (4-151)
  IPR023393 START-like domain superfamily [G3DSA:3.30.530.20] (4-155)